Protein AF-A0A9N7VDF4-F1 (afdb_monomer_lite)

Sequence (53 aa):
MLKCIPLWRCNRHVESVDKRHCNLQTVPDEVFRYSRSLEELLLDANQLKELPK

Organism: Pleuronectes platessa (NCBI:txid8262)

Radius of gyration: 13.14 Å; chains: 1; bounding box: 20×32×36 Å

pLDDT: mean 84.38, std 17.38, range [41.56, 97.62]

Structure (mmCIF, N/CA/C/O backbone):
data_AF-A0A9N7VDF4-F1
#
_entry.id   AF-A0A9N7VDF4-F1
#
loop_
_atom_site.group_PDB
_atom_site.id
_atom_site.type_symbol
_atom_site.label_atom_id
_atom_site.label_alt_id
_atom_site.label_comp_id
_atom_site.label_asym_id
_atom_site.label_entity_id
_atom_site.label_seq_id
_atom_site.pdbx_PDB_ins_code
_atom_site.Cartn_x
_atom_site.Cartn_y
_atom_site.Cartn_z
_atom_site.occupancy
_atom_site.B_iso_or_equiv
_atom_site.auth_seq_id
_atom_site.auth_comp_id
_atom_site.auth_asym_id
_atom_site.auth_atom_id
_atom_site.pdbx_PDB_model_num
ATOM 1 N N . MET A 1 1 ? -13.855 -7.147 -26.979 1.00 41.56 1 MET A N 1
ATOM 2 C CA . MET A 1 1 ? -12.751 -6.979 -26.007 1.00 41.56 1 MET A CA 1
ATOM 3 C C . MET A 1 1 ? -12.910 -8.031 -24.924 1.00 41.56 1 MET A C 1
ATOM 5 O O . MET A 1 1 ? -13.819 -7.926 -24.111 1.00 41.56 1 MET A O 1
ATOM 9 N N . LEU A 1 2 ? -12.124 -9.104 -24.991 1.00 45.19 2 LEU A N 1
ATOM 10 C CA . LEU A 1 2 ? -12.263 -10.245 -24.087 1.00 45.19 2 LEU A CA 1
ATOM 11 C C . LEU A 1 2 ? -11.781 -9.837 -22.689 1.00 45.19 2 LEU A C 1
ATOM 13 O O . LEU A 1 2 ? -10.587 -9.654 -22.461 1.00 45.19 2 LEU A O 1
ATOM 17 N N . LYS A 1 3 ? -12.736 -9.647 -21.769 1.00 43.91 3 LYS A N 1
ATOM 18 C CA . LYS A 1 3 ? -12.470 -9.567 -20.331 1.00 43.91 3 LYS A CA 1
ATOM 19 C C . LYS A 1 3 ? -11.806 -10.881 -19.919 1.00 43.91 3 LYS A C 1
ATOM 21 O O . LYS A 1 3 ? -12.301 -11.952 -20.257 1.00 43.91 3 LYS A O 1
ATOM 26 N N . CYS A 1 4 ? -10.655 -10.752 -19.268 1.00 49.50 4 CYS A N 1
ATOM 27 C CA . CYS A 1 4 ? -9.757 -11.825 -18.869 1.00 49.50 4 CYS A CA 1
ATOM 28 C C . CYS A 1 4 ? -10.510 -13.058 -18.338 1.00 49.50 4 CYS A C 1
ATOM 30 O O . CYS A 1 4 ? -11.322 -12.957 -17.420 1.00 49.50 4 CYS A O 1
ATOM 32 N N . ILE A 1 5 ? -10.226 -14.213 -18.941 1.00 59.91 5 ILE A N 1
ATOM 33 C CA . ILE A 1 5 ? -10.740 -15.525 -18.542 1.00 59.91 5 ILE A CA 1
ATOM 34 C C . ILE A 1 5 ? -10.140 -15.864 -17.162 1.00 59.91 5 ILE A C 1
ATOM 36 O O . ILE A 1 5 ? -8.924 -15.759 -17.001 1.00 59.91 5 ILE A O 1
ATOM 40 N N . PRO A 1 6 ? -10.940 -16.288 -16.166 1.00 52.25 6 PRO A N 1
ATOM 41 C CA . PRO A 1 6 ? -10.535 -16.371 -14.756 1.00 52.25 6 PRO A CA 1
ATOM 42 C C . PRO A 1 6 ? -9.610 -17.555 -14.422 1.00 52.25 6 PRO A C 1
ATOM 44 O O . PRO A 1 6 ? -9.382 -17.847 -13.252 1.00 52.25 6 PRO A O 1
ATOM 47 N N . LEU A 1 7 ? -9.077 -18.256 -15.427 1.00 56.50 7 LEU A N 1
ATOM 48 C CA . LEU A 1 7 ? -8.289 -19.478 -15.232 1.00 56.50 7 LEU A CA 1
ATOM 49 C C . LEU A 1 7 ? -6.785 -19.225 -15.105 1.00 56.50 7 LEU A C 1
ATOM 51 O O . LEU A 1 7 ? -6.062 -20.093 -14.628 1.00 56.50 7 LEU A O 1
ATOM 55 N N . TRP A 1 8 ? -6.308 -18.039 -15.478 1.00 52.81 8 TRP A N 1
ATOM 56 C CA . TRP A 1 8 ? -4.930 -17.622 -15.254 1.00 52.81 8 TRP A CA 1
ATOM 57 C C . TRP A 1 8 ? -4.952 -16.339 -14.442 1.00 52.81 8 TRP A C 1
ATOM 59 O O . TRP A 1 8 ? -5.537 -15.340 -14.854 1.00 52.81 8 TRP A O 1
ATOM 69 N N . ARG A 1 9 ? -4.330 -16.382 -13.260 1.00 54.53 9 ARG A N 1
ATOM 70 C CA . ARG A 1 9 ? -4.062 -15.206 -12.433 1.00 54.53 9 ARG A CA 1
ATOM 71 C C . ARG A 1 9 ? -3.191 -14.247 -13.240 1.00 54.53 9 ARG A C 1
ATOM 73 O O . ARG A 1 9 ? -1.968 -14.289 -13.152 1.00 54.53 9 ARG A O 1
ATOM 80 N N . CYS A 1 10 ? -3.816 -13.389 -14.036 1.00 57.34 10 CYS A N 1
ATOM 81 C CA . CYS A 1 10 ? -3.170 -12.223 -14.606 1.00 57.34 10 CYS A CA 1
ATOM 82 C C . CYS A 1 10 ? -2.903 -11.258 -13.448 1.00 57.34 10 CYS A C 1
ATOM 84 O O . CYS A 1 10 ? -3.630 -10.282 -13.276 1.00 57.34 10 CYS A O 1
ATOM 86 N N . ASN A 1 11 ? -1.884 -11.543 -12.632 1.00 60.72 11 ASN A N 1
ATOM 87 C CA . ASN A 1 11 ? -1.224 -10.496 -11.868 1.00 60.72 11 ASN A CA 1
ATOM 88 C C . ASN A 1 11 ? -0.626 -9.572 -12.922 1.00 60.72 11 ASN A C 1
ATOM 90 O O . ASN A 1 11 ? 0.471 -9.817 -13.422 1.00 60.72 11 ASN A O 1
ATOM 94 N N . ARG A 1 12 ? -1.410 -8.577 -13.349 1.00 71.88 12 ARG A N 1
ATOM 95 C CA . ARG A 1 12 ? -0.874 -7.490 -14.152 1.00 71.88 12 ARG A CA 1
ATOM 96 C C . ARG A 1 12 ? 0.239 -6.885 -13.313 1.00 71.88 12 ARG A C 1
ATOM 98 O O . ARG A 1 12 ? 0.044 -6.642 -12.124 1.00 71.88 12 ARG A O 1
ATOM 105 N N . HIS A 1 13 ? 1.404 -6.737 -13.926 1.00 86.19 13 HIS A N 1
ATOM 106 C CA . HIS A 1 13 ? 2.463 -5.926 -13.358 1.00 86.19 13 HIS A CA 1
ATOM 107 C C . HIS A 1 13 ? 1.898 -4.512 -13.230 1.00 86.19 13 HIS A C 1
ATOM 109 O O . HIS A 1 13 ? 1.502 -3.910 -14.229 1.00 86.19 13 HIS A O 1
ATOM 115 N N . VAL A 1 14 ? 1.721 -4.067 -11.993 1.00 91.62 14 VAL A N 1
ATOM 116 C CA . VAL A 1 14 ? 1.183 -2.752 -11.649 1.00 91.62 14 VAL A CA 1
ATOM 117 C C . VAL A 1 14 ? 2.232 -2.089 -10.786 1.00 91.62 14 VAL A C 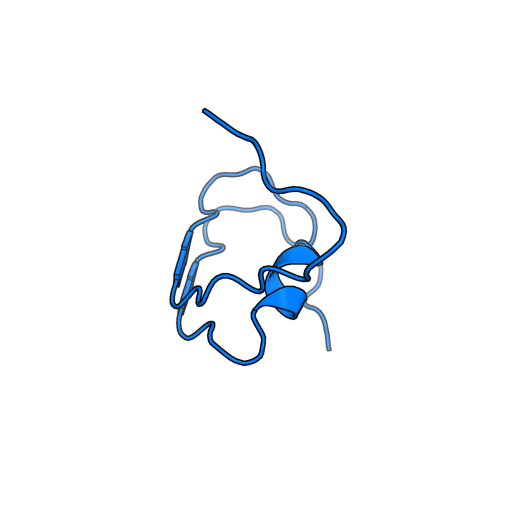1
ATOM 119 O O . VAL A 1 14 ? 2.499 -2.594 -9.701 1.00 91.62 14 VAL A O 1
ATOM 122 N N . GLU A 1 15 ? 2.805 -1.001 -11.291 1.00 95.50 15 GLU A N 1
ATOM 123 C CA . GLU A 1 15 ? 3.851 -0.218 -10.620 1.00 95.50 15 GLU A CA 1
ATOM 124 C C . GLU A 1 15 ? 3.259 0.936 -9.814 1.00 95.50 15 GLU A C 1
ATOM 126 O O . GLU A 1 15 ? 3.770 1.255 -8.747 1.00 95.50 15 GLU A O 1
ATOM 131 N N . SER A 1 16 ? 2.140 1.516 -10.261 1.00 95.81 16 SER A N 1
ATOM 132 C CA . SER A 1 16 ? 1.478 2.611 -9.553 1.00 95.81 16 SER A CA 1
ATOM 133 C C . SER A 1 16 ? -0.037 2.439 -9.453 1.00 95.81 16 SER A C 1
ATOM 135 O O . SER A 1 16 ? -0.707 1.955 -10.372 1.00 95.81 16 SER A O 1
ATOM 137 N N . VAL A 1 17 ? -0.592 2.845 -8.310 1.00 94.69 17 VAL A N 1
ATOM 138 C CA . VAL A 1 17 ? -2.034 2.933 -8.061 1.00 94.69 17 VAL A CA 1
ATOM 139 C C . VAL A 1 17 ? -2.361 4.313 -7.515 1.00 94.69 17 VAL A C 1
ATOM 141 O O . VAL A 1 17 ? -1.899 4.698 -6.444 1.00 94.69 17 VAL A O 1
ATOM 144 N N . ASP A 1 18 ? -3.236 5.019 -8.226 1.00 96.44 18 ASP A N 1
ATOM 145 C CA . ASP A 1 18 ? -3.785 6.297 -7.790 1.00 96.44 18 ASP A CA 1
ATOM 146 C C . ASP A 1 18 ? -5.260 6.144 -7.405 1.00 96.44 18 ASP A C 1
ATOM 148 O O . ASP A 1 18 ? -6.116 5.794 -8.225 1.00 96.44 18 ASP A O 1
ATOM 152 N N . LYS A 1 19 ? -5.550 6.380 -6.126 1.00 95.88 19 LYS A N 1
ATOM 153 C CA . LYS A 1 19 ? -6.901 6.416 -5.559 1.00 95.88 19 LYS A CA 1
ATOM 154 C C . LYS A 1 19 ? -7.099 7.656 -4.694 1.00 95.88 19 LYS A C 1
ATOM 156 O O . LYS A 1 19 ? -7.780 7.599 -3.667 1.00 95.88 19 LYS A O 1
ATOM 161 N N . ARG A 1 20 ? -6.525 8.787 -5.097 1.00 96.81 20 ARG A N 1
ATOM 162 C CA . ARG A 1 20 ? -6.775 10.070 -4.433 1.00 96.81 20 ARG A CA 1
ATOM 163 C C . ARG A 1 20 ? -8.242 10.481 -4.577 1.00 96.81 20 ARG A C 1
ATOM 165 O O . ARG A 1 20 ? -8.888 10.148 -5.570 1.00 96.81 20 ARG A O 1
ATOM 172 N N . HIS A 1 21 ? -8.779 11.192 -3.586 1.00 97.19 21 HIS A N 1
ATOM 173 C CA . HIS A 1 21 ? -10.152 11.730 -3.612 1.00 97.19 21 HIS A CA 1
ATOM 174 C C . HIS A 1 21 ? -11.260 10.686 -3.881 1.00 97.19 21 HIS A C 1
ATOM 176 O O . HIS A 1 21 ? -12.316 11.010 -4.424 1.00 97.19 21 HIS A O 1
ATOM 182 N N . CYS A 1 22 ? -11.040 9.421 -3.516 1.00 96.94 22 CYS A N 1
ATOM 183 C CA . CYS A 1 22 ? -11.956 8.314 -3.808 1.00 96.94 22 CYS A CA 1
ATOM 184 C C . CYS A 1 22 ? -12.952 8.018 -2.674 1.00 96.94 22 CYS A C 1
ATOM 186 O O . CYS A 1 22 ? -13.672 7.023 -2.740 1.00 96.94 22 CYS A O 1
ATOM 188 N N . ASN A 1 23 ? -13.003 8.865 -1.642 1.00 96.81 23 ASN A N 1
ATOM 189 C CA . ASN A 1 23 ? -13.805 8.663 -0.431 1.00 96.81 23 ASN A CA 1
ATOM 190 C C . ASN A 1 23 ? -13.573 7.291 0.236 1.00 96.81 23 ASN A C 1
ATOM 192 O O . ASN A 1 23 ? -14.506 6.647 0.725 1.00 96.81 23 ASN A O 1
ATOM 196 N N . LEU A 1 24 ? -12.327 6.808 0.211 1.00 96.69 24 LEU A N 1
ATOM 197 C CA . LEU A 1 24 ? -11.964 5.533 0.821 1.00 96.69 24 LEU A CA 1
ATOM 198 C C . LEU A 1 24 ? -11.996 5.649 2.346 1.00 96.69 24 LEU A C 1
ATOM 200 O O . LEU A 1 24 ? -11.387 6.553 2.915 1.00 96.69 24 LEU A O 1
ATOM 204 N N . GLN A 1 25 ? -12.662 4.698 3.004 1.00 96.25 25 GLN A N 1
ATOM 205 C CA . GLN A 1 25 ? -12.643 4.569 4.468 1.00 96.25 25 GLN A CA 1
ATOM 206 C C . GLN A 1 25 ? -11.570 3.587 4.963 1.00 96.25 25 GLN A C 1
ATOM 208 O O . GLN A 1 25 ? -11.155 3.657 6.120 1.00 96.25 25 GLN A O 1
ATOM 213 N N . THR A 1 26 ? -11.116 2.688 4.087 1.00 95.69 26 THR A N 1
ATOM 214 C CA . THR A 1 26 ? -10.088 1.672 4.343 1.00 95.69 26 THR A CA 1
ATOM 215 C C . THR A 1 26 ? -9.188 1.507 3.118 1.00 95.69 26 THR A C 1
ATOM 217 O O . THR A 1 26 ? -9.557 1.889 2.002 1.00 95.69 26 THR A O 1
ATOM 220 N N . VAL A 1 27 ? -7.993 0.947 3.321 1.00 95.19 27 VAL A N 1
ATOM 221 C CA . VAL A 1 27 ? -7.087 0.596 2.220 1.00 95.19 27 VAL A CA 1
ATOM 222 C C . VAL A 1 27 ? -7.667 -0.616 1.469 1.00 95.19 27 VAL A C 1
ATOM 224 O O . VAL A 1 27 ? -7.930 -1.632 2.109 1.00 95.19 27 VAL A O 1
ATOM 227 N N . PRO A 1 28 ? -7.898 -0.550 0.142 1.00 91.81 28 PRO A N 1
ATOM 228 C CA . PRO A 1 28 ? -8.504 -1.658 -0.598 1.00 91.81 28 PRO A CA 1
ATOM 229 C C . PRO A 1 28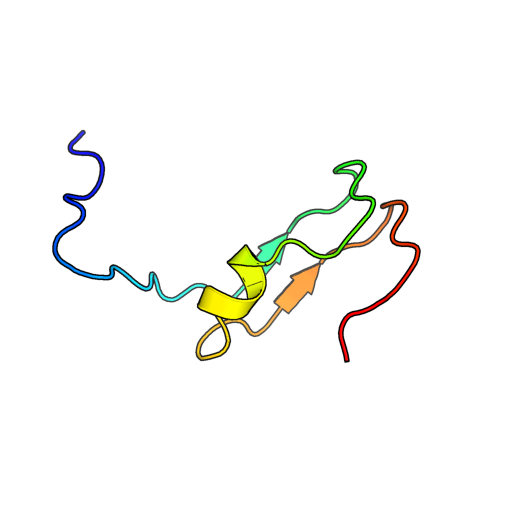 ? -7.586 -2.882 -0.682 1.00 91.81 28 PRO A C 1
ATOM 231 O O . PRO A 1 28 ? -6.467 -2.761 -1.169 1.00 91.81 28 PRO A O 1
ATOM 234 N N . ASP A 1 29 ? -8.088 -4.077 -0.356 1.00 89.75 29 ASP A N 1
ATOM 235 C CA . ASP A 1 29 ? -7.281 -5.313 -0.357 1.00 89.75 29 ASP A CA 1
ATOM 236 C C . ASP A 1 29 ? -6.649 -5.664 -1.715 1.00 89.75 29 ASP A C 1
ATOM 238 O O . ASP A 1 29 ? -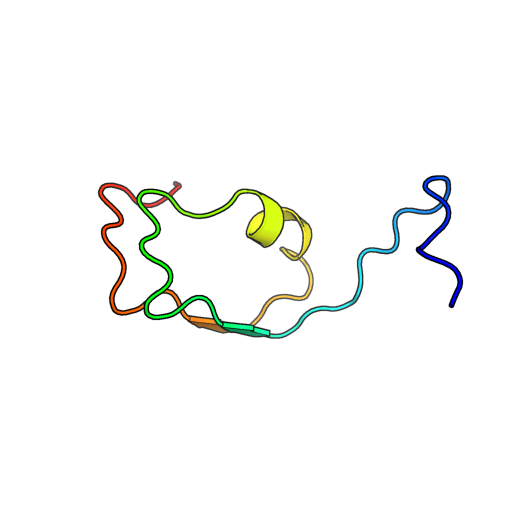5.671 -6.409 -1.806 1.00 89.75 29 ASP A O 1
ATOM 242 N N . GLU A 1 30 ? -7.218 -5.139 -2.801 1.00 84.44 30 GLU A N 1
ATOM 243 C CA . GLU A 1 30 ? -6.692 -5.330 -4.148 1.00 84.44 30 GLU A CA 1
ATOM 244 C C . GLU A 1 30 ? -5.243 -4.840 -4.279 1.00 84.44 30 GLU A C 1
ATOM 246 O O . GLU A 1 30 ? -4.472 -5.462 -5.008 1.00 84.44 30 GLU A O 1
ATOM 251 N N . VAL A 1 31 ? -4.836 -3.802 -3.535 1.00 90.62 31 VAL A N 1
ATOM 252 C CA . VAL A 1 31 ? -3.459 -3.283 -3.592 1.00 90.62 31 VAL A CA 1
ATOM 253 C C . VAL A 1 31 ? -2.437 -4.338 -3.158 1.00 90.62 31 VAL A C 1
ATOM 255 O O . VAL A 1 31 ? -1.360 -4.428 -3.743 1.00 90.62 31 VAL A O 1
ATOM 258 N N . PHE A 1 32 ? -2.800 -5.236 -2.235 1.00 90.31 32 PHE A N 1
ATOM 259 C CA . PHE A 1 32 ? -1.923 -6.324 -1.791 1.00 90.31 32 PHE A CA 1
ATOM 260 C C . PHE A 1 32 ? -1.738 -7.422 -2.843 1.00 90.31 32 PHE A C 1
ATOM 262 O O . PHE A 1 32 ? -0.773 -8.187 -2.772 1.00 90.31 32 PHE A O 1
ATOM 269 N N . ARG A 1 33 ? -2.615 -7.505 -3.855 1.00 88.69 33 ARG A N 1
ATOM 270 C CA . ARG A 1 33 ? -2.434 -8.435 -4.987 1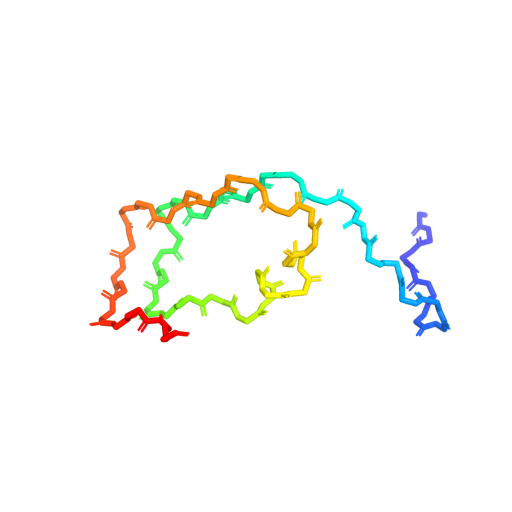.00 88.69 33 ARG A CA 1
ATOM 271 C C . ARG A 1 33 ? -1.231 -8.054 -5.847 1.00 88.69 33 ARG A C 1
ATOM 273 O O . ARG A 1 33 ? -0.629 -8.931 -6.471 1.00 88.69 33 ARG A O 1
ATOM 280 N N . TYR A 1 34 ? -0.878 -6.772 -5.836 1.00 90.31 34 TYR A N 1
ATOM 281 C CA . TYR A 1 34 ? 0.242 -6.192 -6.567 1.00 90.31 34 TYR A CA 1
ATOM 282 C C . TYR A 1 34 ? 1.496 -6.036 -5.693 1.00 90.31 34 TYR A C 1
ATOM 284 O O . TYR A 1 34 ? 2.445 -5.396 -6.118 1.00 90.31 34 TYR A O 1
ATOM 292 N N . SER A 1 35 ? 1.563 -6.666 -4.514 1.00 89.88 35 SER A N 1
ATOM 293 C CA . SER A 1 35 ? 2.688 -6.542 -3.562 1.00 89.88 35 SER A CA 1
ATOM 294 C C . SER A 1 35 ? 4.081 -6.835 -4.133 1.00 89.88 35 SER A C 1
ATOM 296 O O . SER A 1 35 ? 5.077 -6.417 -3.557 1.00 89.88 35 SER A O 1
ATOM 298 N N . ARG A 1 36 ? 4.166 -7.564 -5.254 1.00 91.50 36 ARG A N 1
ATOM 299 C CA . ARG A 1 36 ? 5.430 -7.884 -5.939 1.00 91.50 36 ARG A CA 1
ATOM 300 C C . ARG A 1 36 ? 5.857 -6.871 -7.003 1.00 91.50 36 ARG A C 1
ATOM 302 O O . ARG A 1 36 ? 6.973 -6.992 -7.491 1.00 91.50 36 ARG A O 1
ATOM 309 N N . SER A 1 37 ? 4.979 -5.960 -7.410 1.00 93.56 37 SER A N 1
ATOM 310 C CA . SER A 1 37 ? 5.238 -5.007 -8.497 1.00 93.56 37 SER A CA 1
ATOM 311 C C . SER A 1 37 ? 4.911 -3.563 -8.142 1.00 93.56 37 SER A C 1
ATOM 313 O O . SER A 1 37 ? 5.389 -2.676 -8.829 1.00 93.56 37 SER A O 1
ATOM 315 N N . LEU A 1 38 ? 4.065 -3.328 -7.135 1.00 94.81 38 LEU A N 1
ATOM 316 C CA . LEU A 1 38 ? 3.573 -2.003 -6.785 1.00 94.81 38 LEU A CA 1
ATOM 317 C C . LEU A 1 38 ? 4.669 -1.209 -6.078 1.00 94.81 38 LEU A C 1
ATOM 319 O O . LEU A 1 38 ? 5.102 -1.583 -4.990 1.00 94.81 38 LEU A O 1
ATOM 323 N N . GLU A 1 39 ? 5.080 -0.114 -6.701 1.00 96.44 39 GLU A N 1
ATOM 324 C CA . GLU A 1 39 ? 6.125 0.793 -6.230 1.00 96.44 39 GLU A CA 1
ATOM 325 C C . GLU A 1 39 ? 5.523 2.075 -5.640 1.00 96.44 39 GLU A C 1
ATOM 327 O O . GLU A 1 39 ? 6.008 2.575 -4.627 1.00 96.44 39 GLU A O 1
ATOM 332 N N . GLU A 1 40 ? 4.428 2.578 -6.222 1.00 96.94 40 GLU A N 1
ATOM 333 C CA . GLU A 1 40 ? 3.766 3.813 -5.797 1.00 96.94 40 GLU A CA 1
ATOM 334 C C . GLU A 1 40 ? 2.273 3.596 -5.498 1.00 96.94 40 GLU A C 1
ATOM 336 O O . GLU A 1 40 ? 1.509 3.081 -6.317 1.00 96.94 40 GLU A O 1
ATOM 341 N N . LEU A 1 41 ? 1.825 4.023 -4.316 1.00 95.88 41 LEU A N 1
ATOM 342 C CA . LEU A 1 41 ? 0.425 3.953 -3.897 1.00 95.88 41 LEU A CA 1
ATOM 343 C C . LEU A 1 41 ? -0.026 5.314 -3.352 1.00 95.88 41 LEU A C 1
ATOM 345 O O . LEU A 1 41 ? 0.339 5.697 -2.243 1.00 95.88 41 LEU A O 1
ATOM 349 N N . LEU A 1 42 ? -0.843 6.030 -4.127 1.00 97.38 42 LEU A N 1
ATOM 350 C CA . LEU A 1 42 ? -1.331 7.371 -3.798 1.00 97.38 42 LEU A CA 1
ATOM 351 C C . LEU A 1 42 ? -2.758 7.298 -3.246 1.00 97.38 42 LEU A C 1
ATOM 353 O O . LEU A 1 42 ? -3.712 7.030 -3.982 1.00 97.38 42 LEU A O 1
ATOM 357 N N . LEU A 1 43 ? -2.908 7.545 -1.942 1.00 96.94 43 LEU A N 1
ATOM 358 C CA . LEU A 1 43 ? -4.186 7.473 -1.217 1.00 96.94 43 LEU A CA 1
ATOM 359 C C . LEU A 1 43 ? -4.589 8.801 -0.557 1.00 96.94 43 LEU A C 1
ATOM 361 O O . LEU A 1 43 ? -5.447 8.806 0.329 1.00 96.94 43 LEU A O 1
ATOM 365 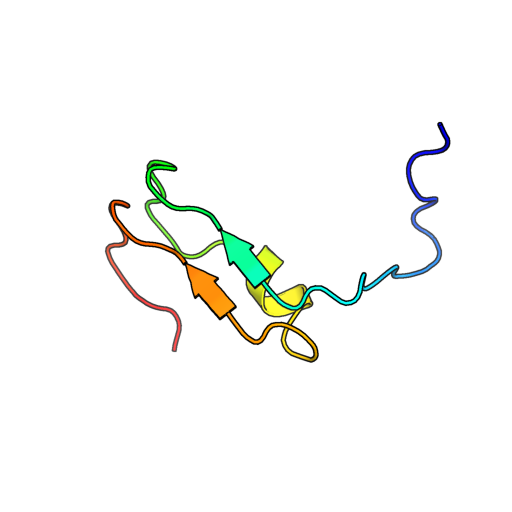N N . ASP A 1 44 ? -4.007 9.924 -0.979 1.00 95.94 44 ASP A N 1
ATOM 366 C CA . ASP A 1 44 ? -4.296 11.241 -0.403 1.00 95.94 44 ASP A CA 1
ATOM 367 C C . ASP A 1 44 ? -5.774 11.641 -0.530 1.00 95.94 44 ASP A C 1
ATOM 369 O O . ASP A 1 44 ? -6.501 11.204 -1.427 1.00 95.94 44 ASP A O 1
ATOM 373 N N . ALA A 1 45 ? -6.219 12.522 0.368 1.00 97.44 45 ALA A N 1
ATOM 374 C CA . ALA A 1 45 ? -7.581 13.060 0.380 1.00 97.44 45 ALA A CA 1
ATOM 375 C C . ALA A 1 45 ? -8.691 11.985 0.437 1.00 97.44 45 ALA A C 1
ATOM 377 O O . ALA A 1 45 ? -9.753 12.123 -0.173 1.00 97.44 45 ALA A O 1
ATOM 378 N N . ASN A 1 46 ? -8.442 10.918 1.196 1.00 97.62 46 ASN A N 1
ATOM 379 C CA . ASN A 1 46 ? -9.436 9.924 1.605 1.00 97.62 46 ASN A CA 1
ATOM 380 C C . ASN A 1 46 ? -9.756 10.048 3.108 1.00 97.62 46 ASN A C 1
ATOM 382 O O . ASN A 1 46 ? -9.181 10.883 3.803 1.00 97.62 46 ASN A O 1
ATOM 386 N N . GLN A 1 47 ? -10.674 9.226 3.624 1.00 97.12 47 GLN A N 1
ATOM 387 C CA . GLN A 1 47 ? -11.064 9.186 5.042 1.00 97.12 47 GLN A CA 1
ATOM 388 C C . GLN A 1 47 ? -10.593 7.891 5.726 1.00 97.12 47 GLN A C 1
ATOM 390 O O . GLN A 1 47 ? -11.345 7.256 6.470 1.00 97.12 47 GLN A O 1
ATOM 395 N N . LEU A 1 48 ? -9.348 7.487 5.450 1.00 95.94 48 LEU A N 1
ATOM 396 C CA . LEU A 1 48 ? -8.743 6.283 6.017 1.00 95.94 48 LEU A CA 1
ATOM 397 C C . LEU A 1 48 ? -8.607 6.431 7.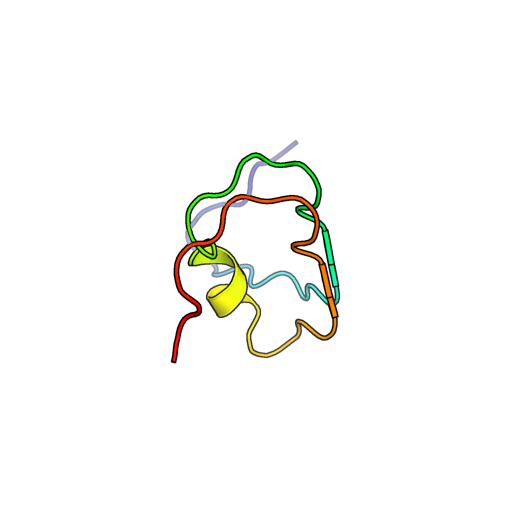536 1.00 95.94 48 LEU A C 1
ATOM 399 O O . LEU A 1 48 ? -7.923 7.332 8.017 1.00 95.94 48 LEU A O 1
ATOM 403 N N . LYS A 1 49 ? -9.275 5.557 8.293 1.00 92.88 49 LYS A N 1
ATOM 404 C CA . LYS A 1 49 ? -9.251 5.594 9.768 1.00 92.88 49 LYS A CA 1
ATOM 405 C C . LYS A 1 49 ? -8.074 4.834 10.360 1.00 92.88 49 LYS A C 1
ATOM 407 O O . LYS A 1 49 ? -7.577 5.189 11.423 1.00 92.88 49 LYS A O 1
ATOM 412 N N . GLU A 1 50 ? -7.660 3.784 9.670 1.00 90.12 50 GLU A N 1
ATOM 413 C CA . GLU A 1 50 ? -6.578 2.905 10.074 1.00 90.12 50 GLU A CA 1
ATOM 414 C C . GLU A 1 50 ? -5.768 2.496 8.851 1.00 90.12 50 GLU A C 1
ATOM 416 O O . GLU A 1 50 ? -6.288 2.413 7.732 1.00 90.12 50 GLU A O 1
ATOM 421 N N . LEU A 1 51 ? -4.481 2.259 9.084 1.00 87.62 51 LEU A N 1
ATOM 422 C CA . LEU A 1 51 ? -3.603 1.663 8.096 1.00 87.62 51 LEU A CA 1
ATOM 423 C C . LEU A 1 51 ? -3.437 0.169 8.404 1.00 87.62 51 LEU A C 1
ATOM 425 O O . LEU A 1 51 ? -3.376 -0.209 9.578 1.00 87.62 51 LEU A O 1
ATOM 429 N N . PRO A 1 52 ? -3.364 -0.678 7.365 1.00 85.94 52 PRO A N 1
ATOM 430 C CA . PRO A 1 52 ? -3.012 -2.084 7.516 1.00 85.94 52 PRO A CA 1
ATOM 431 C C . PRO A 1 52 ? -1.614 -2.217 8.145 1.00 85.94 52 PRO A C 1
ATOM 433 O O . PRO A 1 52 ? -0.756 -1.357 7.942 1.00 85.94 52 PRO A O 1
ATOM 436 N N . LYS A 1 53 ? -1.419 -3.277 8.937 1.00 78.38 53 LYS A N 1
ATOM 437 C CA . LYS A 1 53 ? -0.143 -3.589 9.600 1.00 78.38 53 LYS A CA 1
ATOM 438 C C . LYS A 1 53 ? 0.869 -4.222 8.656 1.00 78.38 53 LYS A C 1
ATOM 440 O O . LYS A 1 53 ? 0.426 -4.958 7.746 1.00 78.38 53 LYS A O 1
#

Foldseek 3Di:
DDDDDPPDPCLPQDQEDACAPVQDQADDPVVVSNVPRHNYYHHHNYNHPDYDD

InterPro domains:
  IPR032675 Leucine-rich repeat domain superfamily [G3DSA:3.80.10.10] (1-53)
  IPR050614 Synaptic Scaffolding LAP/MAGUK Families [PTHR23119] (1-53)

Secondary structure (DSSP, 8-state):
-----TTS-------EEE-TTS--SS--THHHHTTTT--EEE-TTS-------